Protein AF-A0A949ELB5-F1 (afdb_monomer_lite)

pLDDT: mean 81.22, std 15.34, range [40.62, 96.94]

Sequence (110 aa):
QEKWVVITNENDYPIFVLNADQFLRDAMYAKEVKSTYTYCHRPIIVTQQGTKLGEVILEFKVRPEHEDDDVVDNDIILYWNIEKRIITGADILGRLLRGIVKRGNVSNQG

Secondary structure (DSSP, 8-state):
---EEEEE-TTS-EEEEEEHHHHHHHHHH-SS---GGGGEE-PEEE-STT--HHHHGGG-BPPPP-TT-----B-EEEEESSSEEEEEHHHHHHHHHHHHS---------

Radius of gyration: 18.04 Å; chains: 1; bounding box: 40×51×42 Å

Foldseek 3Di:
DFDWDFDADPVRHTAWIFRVVVVVVCVVDPPDDDDSLLRIAGEPEAADPPPDPVVSVVVQDDDPDDDDDSDHGHFWHWHDYPDTDIDGPCNVVVVVVVVPDPPDPPPDDD

Structure (mmCIF, N/CA/C/O backbone):
data_AF-A0A949ELB5-F1
#
_entry.id   AF-A0A949ELB5-F1
#
loop_
_atom_site.group_PDB
_atom_site.id
_atom_site.type_symbol
_atom_site.label_atom_id
_atom_site.label_alt_id
_atom_site.label_comp_id
_atom_site.label_asym_id
_atom_site.label_entity_id
_atom_site.label_seq_id
_atom_site.pdbx_PDB_ins_code
_atom_site.Cartn_x
_atom_site.Cartn_y
_atom_site.Cartn_z
_atom_site.occupancy
_atom_site.B_iso_or_equiv
_atom_site.auth_seq_id
_atom_site.auth_comp_id
_atom_site.auth_asym_id
_atom_site.auth_atom_id
_atom_site.pdbx_PDB_model_num
ATOM 1 N N . GLN A 1 1 ? 3.072 14.462 -6.323 1.00 52.91 1 GLN A N 1
ATOM 2 C CA . GLN A 1 1 ? 1.807 13.799 -5.948 1.00 52.91 1 GLN A CA 1
ATOM 3 C C . GLN A 1 1 ? 1.937 12.384 -6.452 1.00 52.91 1 GLN A C 1
ATOM 5 O O . GLN A 1 1 ? 1.992 12.210 -7.662 1.00 52.91 1 GLN A O 1
ATOM 10 N N . GLU A 1 2 ? 2.099 11.415 -5.558 1.00 67.50 2 GLU A N 1
ATOM 11 C CA . GLU A 1 2 ? 2.286 10.031 -5.991 1.00 67.50 2 GLU A CA 1
ATOM 12 C C . GLU A 1 2 ? 0.999 9.517 -6.634 1.00 67.50 2 GLU A C 1
ATOM 14 O O . GLU A 1 2 ? -0.101 9.706 -6.105 1.00 67.50 2 GLU A O 1
ATOM 19 N N . LYS A 1 3 ? 1.137 8.945 -7.831 1.00 85.50 3 LYS A N 1
ATOM 20 C CA . LYS A 1 3 ? 0.036 8.330 -8.568 1.00 85.50 3 LYS A CA 1
ATOM 21 C C . LYS A 1 3 ? 0.132 6.828 -8.368 1.00 85.50 3 LYS A C 1
ATOM 23 O O . LYS A 1 3 ? 1.014 6.184 -8.927 1.00 85.50 3 LYS A O 1
ATOM 28 N N . TRP A 1 4 ? -0.778 6.295 -7.570 1.00 91.62 4 TRP A N 1
ATOM 29 C CA . TRP A 1 4 ? -0.877 4.867 -7.306 1.00 91.62 4 TRP A CA 1
ATOM 30 C C . TRP A 1 4 ? -1.799 4.193 -8.317 1.00 91.62 4 TRP A C 1
ATOM 32 O O . TRP A 1 4 ? -2.883 4.704 -8.607 1.00 91.62 4 TRP A O 1
ATOM 42 N N . VAL A 1 5 ? -1.389 3.032 -8.823 1.00 94.44 5 VAL A N 1
ATOM 43 C CA . VAL A 1 5 ? -2.229 2.157 -9.650 1.00 94.44 5 VAL A CA 1
ATOM 44 C C . VAL A 1 5 ? -2.429 0.845 -8.906 1.00 94.44 5 VAL A C 1
ATOM 46 O O . VAL A 1 5 ? -1.464 0.174 -8.563 1.00 94.44 5 VAL A O 1
ATOM 49 N N . VAL A 1 6 ? -3.681 0.474 -8.642 1.00 95.44 6 VAL A N 1
ATOM 50 C CA . VAL A 1 6 ? -4.009 -0.807 -8.003 1.00 95.44 6 VAL A CA 1
ATOM 51 C C . VAL A 1 6 ? -4.159 -1.866 -9.087 1.00 95.44 6 VAL A C 1
ATOM 53 O O . VAL A 1 6 ? -4.958 -1.699 -10.006 1.00 95.44 6 VAL A O 1
ATOM 56 N N . ILE A 1 7 ? -3.397 -2.950 -8.973 1.00 95.12 7 ILE A N 1
ATOM 57 C CA . ILE A 1 7 ? -3.487 -4.118 -9.848 1.00 95.12 7 ILE A CA 1
ATOM 58 C C . ILE A 1 7 ? -4.339 -5.161 -9.1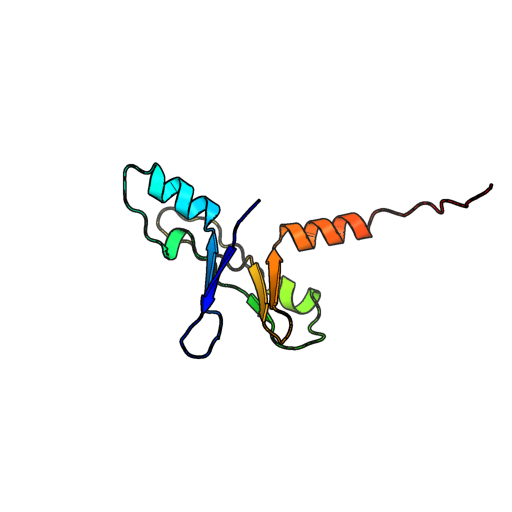30 1.00 95.12 7 ILE A C 1
ATOM 60 O O . ILE A 1 7 ? -4.062 -5.508 -7.978 1.00 95.12 7 ILE A O 1
ATOM 64 N N . THR A 1 8 ? -5.372 -5.659 -9.804 1.00 96.62 8 THR A N 1
ATOM 65 C CA . THR A 1 8 ? -6.282 -6.688 -9.292 1.00 96.62 8 THR A CA 1
ATOM 66 C C . THR A 1 8 ? -6.109 -7.998 -10.050 1.00 96.62 8 THR A C 1
ATOM 68 O O . THR A 1 8 ? -5.565 -8.036 -11.154 1.00 96.62 8 THR A O 1
ATOM 71 N N . ASN A 1 9 ? -6.552 -9.093 -9.440 1.00 95.62 9 ASN A N 1
ATOM 72 C CA . ASN A 1 9 ? -6.780 -10.340 -10.156 1.00 95.62 9 ASN A CA 1
ATOM 73 C C . ASN A 1 9 ? -8.156 -10.332 -10.850 1.00 95.62 9 ASN A C 1
ATOM 75 O O . ASN A 1 9 ? -8.921 -9.372 -10.760 1.00 95.62 9 ASN A O 1
ATOM 79 N N . GLU A 1 10 ? -8.492 -11.443 -11.504 1.00 96.94 10 GLU A N 1
ATOM 80 C CA . GLU A 1 10 ? -9.738 -11.617 -12.266 1.00 96.94 10 GLU A CA 1
ATOM 81 C C . GLU A 1 10 ? -11.024 -11.469 -11.428 1.00 96.94 10 GLU A C 1
ATOM 83 O O . GLU A 1 10 ? -12.091 -11.226 -11.983 1.00 96.94 10 GLU A O 1
ATOM 88 N N . ASN A 1 11 ? -10.934 -11.564 -10.097 1.00 95.75 11 ASN A N 1
ATOM 89 C CA . ASN A 1 11 ? -12.066 -11.452 -9.173 1.00 95.75 11 ASN A CA 1
ATOM 90 C C . ASN A 1 11 ? -12.201 -10.050 -8.539 1.00 95.75 11 ASN A C 1
ATOM 92 O O . ASN A 1 11 ? -12.843 -9.916 -7.500 1.00 95.75 11 ASN A O 1
ATOM 96 N N . ASP A 1 12 ? -11.560 -9.018 -9.103 1.00 93.44 12 ASP A N 1
ATOM 97 C CA . ASP A 1 12 ? -11.441 -7.667 -8.511 1.00 93.44 12 ASP A CA 1
ATOM 98 C C . ASP A 1 12 ? -10.755 -7.664 -7.130 1.00 93.44 12 ASP A C 1
ATOM 100 O O . ASP A 1 12 ? -10.911 -6.730 -6.341 1.00 93.44 12 ASP A O 1
ATOM 104 N N . TYR A 1 13 ? -9.977 -8.705 -6.809 1.00 95.00 13 TYR A N 1
ATOM 105 C CA . TYR A 1 13 ? -9.200 -8.740 -5.574 1.00 95.00 13 TYR A CA 1
ATOM 106 C C . TYR A 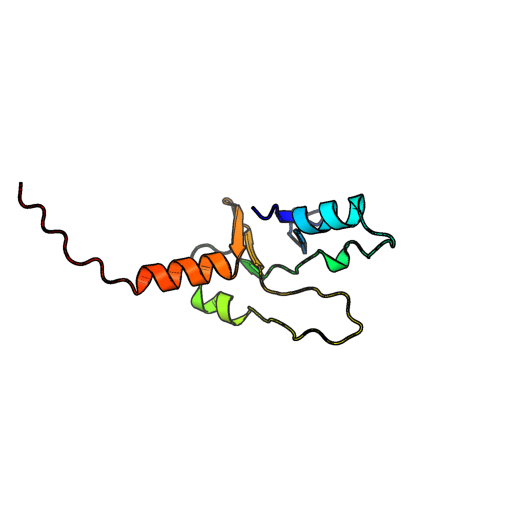1 13 ? -7.824 -8.098 -5.808 1.00 95.00 13 TYR A C 1
ATOM 108 O O . TYR A 1 13 ? -7.109 -8.509 -6.726 1.00 95.00 13 TYR A O 1
ATOM 116 N N . PRO A 1 14 ? -7.432 -7.096 -5.008 1.00 95.50 14 PRO A N 1
ATOM 117 C CA . PRO A 1 14 ? -6.196 -6.355 -5.204 1.00 95.50 14 PRO A CA 1
ATOM 118 C C . PRO A 1 14 ? -4.991 -7.216 -4.836 1.00 95.50 14 PRO A C 1
ATOM 120 O O . PRO A 1 14 ? -4.991 -7.896 -3.815 1.00 95.50 14 PRO A O 1
ATOM 123 N N . ILE A 1 15 ? -3.960 -7.184 -5.676 1.00 93.56 15 ILE A N 1
ATOM 124 C CA . ILE A 1 15 ? -2.746 -7.994 -5.508 1.00 93.56 15 ILE A CA 1
ATOM 125 C C . ILE A 1 15 ? -1.494 -7.135 -5.327 1.00 93.56 15 ILE A C 1
ATOM 127 O O . ILE A 1 15 ? -0.627 -7.491 -4.533 1.00 93.56 15 ILE A O 1
ATOM 131 N N . PHE A 1 16 ? -1.423 -5.992 -6.012 1.00 93.19 16 PHE A N 1
ATOM 132 C CA . PHE A 1 16 ? -0.288 -5.073 -5.959 1.00 93.19 16 PHE A CA 1
ATOM 133 C C . PHE A 1 16 ? -0.743 -3.623 -6.075 1.00 93.19 16 PHE A C 1
ATOM 135 O O . PHE A 1 16 ? -1.802 -3.324 -6.635 1.00 93.19 16 PHE A O 1
ATOM 142 N N . VAL A 1 17 ? 0.098 -2.717 -5.587 1.00 93.56 17 VAL A N 1
ATOM 143 C CA . VAL A 1 17 ? -0.035 -1.277 -5.804 1.00 93.56 17 VAL A CA 1
ATOM 144 C C . VAL A 1 17 ? 1.246 -0.769 -6.456 1.00 93.56 17 VAL A C 1
ATOM 146 O O . VAL A 1 17 ? 2.317 -0.856 -5.871 1.00 93.56 17 VAL A O 1
ATOM 149 N N . LEU A 1 18 ? 1.143 -0.258 -7.678 1.00 92.50 18 LEU A N 1
ATOM 150 C CA . LEU A 1 18 ? 2.258 0.262 -8.465 1.00 92.50 18 LEU A CA 1
ATOM 151 C C . LEU A 1 18 ? 2.446 1.761 -8.206 1.00 92.50 18 LEU A C 1
ATOM 153 O O . LEU A 1 18 ? 1.495 2.540 -8.363 1.00 92.50 18 LEU A O 1
ATOM 157 N N . ASN A 1 19 ? 3.677 2.180 -7.902 1.00 90.94 19 ASN A N 1
ATOM 158 C CA . ASN A 1 19 ? 4.072 3.588 -7.941 1.00 90.94 19 ASN A CA 1
ATOM 159 C C . ASN A 1 19 ? 4.240 4.029 -9.405 1.00 90.94 19 ASN A C 1
ATOM 161 O O . ASN A 1 19 ? 5.329 3.957 -9.978 1.00 90.94 19 ASN A O 1
ATOM 165 N N . ALA A 1 20 ? 3.151 4.472 -10.039 1.00 91.81 20 ALA A N 1
ATOM 166 C CA . ALA A 1 20 ? 3.160 4.815 -11.46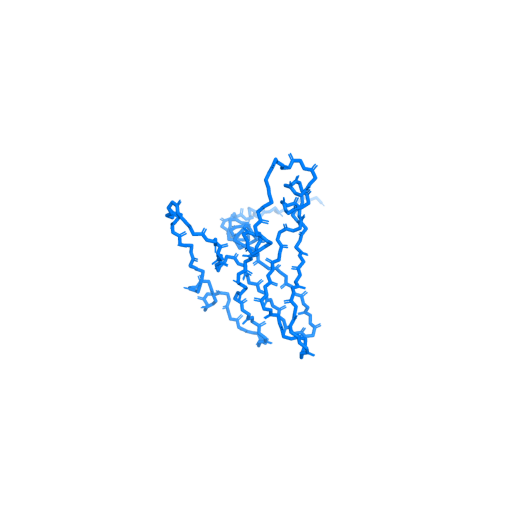0 1.00 91.81 20 ALA A CA 1
ATOM 167 C C . ALA A 1 20 ? 4.025 6.045 -11.757 1.00 91.81 20 ALA A C 1
ATOM 169 O O . ALA A 1 20 ? 4.580 6.165 -12.842 1.00 91.81 20 ALA A O 1
ATOM 170 N N . ASP A 1 21 ? 4.145 6.957 -10.796 1.00 90.00 21 ASP A N 1
ATOM 171 C CA . ASP A 1 21 ? 4.957 8.161 -10.935 1.00 90.00 21 ASP A CA 1
ATOM 172 C C . ASP A 1 21 ? 6.455 7.815 -11.011 1.00 90.00 21 ASP A C 1
ATOM 174 O O . ASP A 1 21 ? 7.154 8.275 -11.915 1.00 90.00 21 ASP A O 1
ATOM 178 N N . GLN A 1 22 ? 6.935 6.934 -10.126 1.00 87.31 22 GLN A N 1
ATOM 179 C CA . GLN A 1 22 ? 8.309 6.431 -10.182 1.00 87.31 22 GLN A CA 1
ATOM 180 C C . GLN A 1 22 ? 8.543 5.530 -11.398 1.00 87.31 22 GLN A C 1
ATOM 182 O O . GLN A 1 22 ? 9.538 5.705 -12.099 1.00 87.31 22 GLN A O 1
ATOM 187 N N . PHE A 1 23 ? 7.609 4.620 -11.684 1.00 89.69 23 PHE A N 1
ATOM 188 C CA . PHE A 1 23 ? 7.693 3.736 -12.844 1.00 89.69 23 PHE A CA 1
ATOM 189 C C . PHE A 1 23 ? 7.812 4.523 -14.154 1.00 89.69 23 PHE A C 1
ATOM 191 O O . PHE A 1 23 ? 8.696 4.243 -14.955 1.00 89.69 23 PHE A O 1
ATOM 198 N N . LEU A 1 24 ? 6.962 5.534 -14.374 1.00 89.44 24 LEU A N 1
ATOM 199 C CA . LEU A 1 24 ? 6.986 6.329 -15.605 1.00 89.44 24 LEU A CA 1
ATOM 200 C C . LEU A 1 24 ? 8.262 7.160 -15.731 1.00 89.44 24 LEU A C 1
ATOM 202 O O . LEU A 1 24 ? 8.799 7.271 -16.830 1.00 89.44 24 LEU A O 1
ATOM 206 N N . ARG A 1 25 ? 8.763 7.737 -14.630 1.00 88.00 25 ARG A N 1
ATOM 207 C CA . ARG A 1 25 ? 10.051 8.443 -14.647 1.00 88.00 25 ARG A CA 1
ATOM 208 C C . ARG A 1 25 ? 11.176 7.518 -15.086 1.00 88.00 25 ARG A C 1
ATOM 210 O O . ARG A 1 25 ? 11.909 7.857 -16.009 1.00 88.00 25 ARG A O 1
ATOM 217 N N . ASP A 1 26 ? 11.291 6.354 -14.464 1.00 88.81 26 ASP A N 1
ATOM 218 C CA . ASP A 1 26 ? 12.352 5.418 -14.809 1.00 88.81 26 ASP A CA 1
ATOM 219 C C . ASP A 1 26 ? 12.159 4.871 -16.231 1.00 88.81 26 ASP A C 1
ATOM 221 O O . ASP A 1 26 ? 13.099 4.887 -17.012 1.00 88.81 26 ASP A O 1
ATOM 225 N N . ALA A 1 27 ? 10.948 4.486 -16.634 1.00 87.25 27 ALA A N 1
ATOM 226 C CA . ALA A 1 27 ? 10.689 3.958 -17.976 1.00 87.25 27 ALA A CA 1
ATOM 227 C C . ALA A 1 27 ? 11.032 4.951 -19.103 1.00 87.25 27 ALA A C 1
ATOM 229 O O . ALA A 1 27 ? 11.448 4.538 -20.184 1.00 87.25 27 ALA A O 1
ATOM 230 N N . MET A 1 28 ? 10.868 6.255 -18.864 1.00 87.81 28 MET A N 1
ATOM 231 C CA . MET A 1 28 ? 11.153 7.296 -19.858 1.00 87.81 28 MET A CA 1
ATOM 232 C C . MET A 1 28 ? 12.635 7.681 -19.933 1.00 87.81 28 MET A C 1
ATOM 234 O O . MET A 1 28 ? 13.076 8.178 -20.969 1.00 87.81 28 MET A O 1
ATOM 238 N N . TYR A 1 29 ? 13.393 7.499 -18.846 1.00 86.06 29 TYR A N 1
ATOM 239 C CA . TYR A 1 29 ? 14.747 8.053 -18.713 1.00 86.06 29 TYR A CA 1
ATOM 240 C C . TYR A 1 29 ? 15.837 7.026 -18.359 1.00 86.06 29 TYR A C 1
ATOM 242 O O . TYR A 1 29 ? 17.019 7.377 -18.368 1.00 86.06 29 TYR A O 1
ATOM 250 N N . ALA A 1 30 ? 15.492 5.777 -18.041 1.00 77.56 30 ALA A N 1
ATOM 251 C CA . ALA A 1 30 ? 16.459 4.765 -17.627 1.00 77.56 30 ALA A CA 1
ATOM 252 C C . ALA A 1 30 ? 17.279 4.219 -18.805 1.00 77.56 30 ALA A C 1
ATOM 254 O O . ALA A 1 30 ? 16.788 4.043 -19.918 1.00 77.56 30 ALA A O 1
ATOM 255 N N . LYS A 1 31 ? 18.555 3.914 -18.528 1.00 66.81 31 LYS A N 1
ATOM 256 C CA . LYS A 1 31 ? 19.474 3.252 -19.473 1.00 66.81 31 LYS A CA 1
ATOM 257 C C . LYS A 1 31 ? 19.283 1.734 -19.531 1.00 66.81 31 LYS A C 1
ATOM 259 O O . LYS A 1 31 ? 19.738 1.112 -20.484 1.00 66.81 31 LYS A O 1
ATOM 264 N N . GLU A 1 32 ? 18.622 1.161 -18.527 1.00 73.38 32 GLU A N 1
ATOM 265 C CA . GLU A 1 32 ? 18.378 -0.274 -18.383 1.00 73.38 32 GLU A CA 1
ATOM 266 C C . GLU A 1 32 ? 16.929 -0.533 -17.972 1.00 73.38 32 GLU A C 1
ATOM 268 O O . GLU A 1 32 ? 16.308 0.271 -17.272 1.00 73.38 32 GLU A O 1
ATOM 273 N N . VAL A 1 33 ? 16.391 -1.667 -18.421 1.00 66.69 33 VAL A N 1
ATOM 274 C CA . VAL A 1 33 ? 15.020 -2.082 -18.121 1.00 66.69 33 VAL A CA 1
ATOM 275 C C . VAL A 1 33 ? 14.996 -2.740 -16.746 1.00 66.69 33 VAL A C 1
ATOM 277 O O . VAL A 1 33 ? 15.466 -3.863 -16.585 1.00 66.69 33 VAL A O 1
ATOM 280 N N . LYS A 1 34 ? 14.426 -2.046 -15.760 1.00 77.81 34 LYS A N 1
ATOM 281 C CA . LYS A 1 34 ? 14.087 -2.642 -14.463 1.00 77.81 34 LYS A CA 1
ATOM 282 C C . LYS A 1 34 ? 12.789 -3.442 -14.567 1.00 77.81 34 LYS A C 1
ATOM 284 O O . LYS A 1 34 ? 11.908 -3.125 -15.369 1.00 77.81 34 LYS A O 1
ATOM 289 N N . SER A 1 35 ? 12.663 -4.466 -13.730 1.00 84.31 35 SER A N 1
ATOM 290 C CA . SER A 1 35 ? 11.418 -5.215 -13.577 1.00 84.31 35 SER A CA 1
ATOM 291 C C . SER A 1 35 ? 10.295 -4.287 -13.103 1.00 84.31 35 SER A C 1
ATOM 293 O O . SER A 1 35 ? 10.493 -3.459 -12.217 1.00 84.31 35 SER A O 1
ATOM 295 N N . THR A 1 36 ? 9.083 -4.421 -13.653 1.00 84.38 36 THR A N 1
ATOM 296 C CA . THR A 1 36 ? 7.922 -3.652 -13.163 1.00 84.38 36 THR A CA 1
ATOM 297 C C . THR A 1 36 ? 7.624 -3.959 -11.692 1.00 84.38 36 THR A C 1
ATOM 299 O O . THR A 1 36 ? 7.127 -3.095 -10.975 1.00 84.38 36 THR A O 1
ATOM 302 N N . TYR A 1 37 ? 7.973 -5.165 -11.229 1.00 85.50 37 TYR A N 1
ATOM 303 C CA . TYR A 1 37 ? 7.799 -5.586 -9.840 1.00 85.50 37 TYR A CA 1
ATOM 304 C C . TYR A 1 37 ? 8.581 -4.722 -8.848 1.00 85.50 37 TYR A C 1
ATOM 306 O O . TYR A 1 37 ? 8.086 -4.512 -7.749 1.00 85.50 37 TYR A O 1
ATOM 314 N N . THR A 1 38 ? 9.713 -4.138 -9.253 1.00 85.88 38 THR A N 1
ATOM 315 C CA . THR A 1 38 ? 10.523 -3.230 -8.422 1.00 85.88 38 THR A CA 1
ATOM 316 C C . THR A 1 38 ? 9.779 -1.937 -8.046 1.00 85.88 38 THR A C 1
ATOM 318 O O . THR A 1 38 ? 10.198 -1.208 -7.156 1.00 85.88 38 THR A O 1
ATOM 321 N N . TYR A 1 39 ? 8.672 -1.625 -8.726 1.00 87.25 39 TYR A N 1
ATOM 322 C CA . TYR A 1 39 ? 7.833 -0.454 -8.445 1.00 87.25 39 TYR A CA 1
ATOM 323 C C . TYR A 1 39 ? 6.510 -0.824 -7.759 1.00 87.25 39 TYR A C 1
ATOM 325 O O . TYR A 1 39 ? 5.645 0.040 -7.577 1.00 87.25 39 TYR A O 1
ATOM 333 N N . CYS A 1 40 ? 6.314 -2.108 -7.451 1.00 89.00 40 CYS A N 1
ATOM 334 C CA . CYS A 1 40 ? 5.093 -2.644 -6.871 1.00 89.00 40 CYS A CA 1
ATOM 335 C C . CYS A 1 40 ? 5.250 -2.869 -5.366 1.00 89.00 40 CYS A C 1
ATOM 337 O O . CYS A 1 40 ? 6.183 -3.508 -4.901 1.00 89.00 40 CYS A O 1
ATOM 339 N N . HIS A 1 41 ? 4.234 -2.461 -4.622 1.00 88.62 41 HIS A N 1
ATOM 340 C CA . HIS A 1 41 ? 4.077 -2.723 -3.198 1.00 88.62 41 HIS A CA 1
ATOM 341 C C . HIS A 1 41 ? 3.021 -3.815 -2.995 1.00 88.62 41 HIS A C 1
ATOM 343 O O . HIS A 1 41 ? 2.060 -3.912 -3.774 1.00 88.62 41 HIS A O 1
ATOM 349 N N . ARG A 1 42 ? 3.160 -4.631 -1.941 1.00 88.81 42 ARG A N 1
ATOM 350 C CA . ARG A 1 42 ? 2.095 -5.550 -1.509 1.00 88.81 42 ARG A CA 1
ATOM 351 C C . ARG A 1 42 ? 1.203 -4.806 -0.522 1.00 88.81 42 ARG A C 1
ATOM 353 O O . ARG A 1 42 ? 1.658 -4.454 0.564 1.00 88.81 42 ARG A O 1
ATOM 360 N N . PRO A 1 43 ? -0.071 -4.561 -0.864 1.00 92.06 43 PRO A N 1
ATOM 361 C CA . PRO A 1 43 ? -0.948 -3.870 0.056 1.00 92.06 43 PRO A CA 1
ATOM 362 C C . PRO A 1 43 ? -1.337 -4.779 1.223 1.00 92.06 43 PRO A C 1
ATOM 364 O O . PRO A 1 43 ? -1.613 -5.967 1.048 1.00 92.06 43 PRO A O 1
ATOM 367 N N . ILE A 1 44 ? -1.477 -4.181 2.401 1.00 92.25 44 ILE A N 1
ATOM 368 C CA . ILE A 1 44 ? -2.272 -4.742 3.490 1.00 92.25 44 ILE A CA 1
ATOM 369 C C . ILE A 1 44 ? -3.741 -4.476 3.145 1.00 92.25 44 ILE A C 1
ATOM 371 O O . ILE A 1 44 ? -4.165 -3.324 3.018 1.00 92.25 44 ILE A O 1
ATOM 375 N N . ILE A 1 45 ? -4.524 -5.534 2.939 1.00 94.19 45 ILE A N 1
ATOM 376 C CA . ILE A 1 45 ? -5.887 -5.430 2.402 1.00 94.19 45 ILE A CA 1
ATOM 377 C C . ILE A 1 45 ? -6.893 -5.469 3.547 1.00 94.19 45 ILE A C 1
ATOM 379 O O . ILE A 1 45 ? -6.995 -6.458 4.270 1.00 94.19 45 ILE A O 1
ATOM 383 N N . VAL A 1 46 ? -7.691 -4.410 3.671 1.00 94.56 46 VAL A N 1
ATOM 384 C CA . VAL A 1 46 ? -8.751 -4.292 4.678 1.00 94.56 46 VAL A CA 1
ATOM 385 C C . VAL A 1 46 ? -10.098 -4.234 3.973 1.00 94.56 46 VAL A C 1
ATOM 387 O O . VAL A 1 46 ? -10.401 -3.269 3.279 1.00 94.56 46 VAL A O 1
ATOM 390 N N . THR A 1 47 ? -10.931 -5.254 4.158 1.00 94.81 47 THR A N 1
ATOM 391 C CA . THR A 1 47 ? -12.272 -5.322 3.547 1.00 94.81 47 THR A CA 1
ATOM 392 C C . THR A 1 47 ? -13.392 -5.048 4.548 1.00 94.81 47 THR A C 1
ATOM 394 O O . THR A 1 47 ? -14.473 -4.601 4.168 1.00 94.81 47 THR A O 1
ATOM 397 N N . GLN A 1 48 ? -13.150 -5.287 5.837 1.00 94.00 48 GLN A N 1
ATOM 398 C CA . GLN A 1 48 ? -14.172 -5.181 6.872 1.00 94.00 48 GLN A CA 1
ATOM 399 C C . GLN A 1 48 ? -14.333 -3.735 7.342 1.00 94.00 48 GLN A C 1
ATOM 401 O O . GLN A 1 48 ? -13.369 -3.033 7.650 1.00 94.00 48 GLN A O 1
ATOM 406 N N . GLN A 1 49 ? -15.582 -3.279 7.412 1.00 91.31 49 GLN A N 1
ATOM 407 C CA . GLN A 1 49 ? -15.883 -1.979 7.992 1.00 91.31 49 GLN A CA 1
ATOM 408 C C . GLN A 1 49 ? -15.675 -2.034 9.511 1.00 91.31 49 GLN A C 1
ATOM 410 O O . GLN A 1 49 ? -16.068 -2.994 10.167 1.00 91.31 49 GLN A O 1
ATOM 415 N N . GLY A 1 50 ? -15.078 -0.984 10.075 1.00 90.00 50 GLY A N 1
ATOM 416 C CA . GLY A 1 50 ? -14.847 -0.883 11.518 1.00 90.00 50 GLY A CA 1
ATOM 417 C C . GLY A 1 50 ? -13.543 -1.515 12.009 1.00 90.00 50 GLY A C 1
ATOM 418 O O . GLY A 1 50 ? -13.229 -1.351 13.188 1.00 90.00 50 GLY A O 1
ATOM 419 N N . THR A 1 51 ? -12.757 -2.156 11.132 1.00 92.38 51 THR A N 1
ATOM 420 C CA . THR A 1 51 ? -11.382 -2.570 11.450 1.00 92.38 51 THR A CA 1
ATOM 421 C C . THR A 1 51 ? -10.591 -1.375 11.970 1.00 92.38 51 THR A C 1
ATOM 423 O O . THR A 1 51 ? -10.563 -0.304 11.350 1.00 92.38 51 THR A O 1
ATOM 426 N N . LYS A 1 52 ? -9.964 -1.531 13.138 1.00 91.25 52 LYS A N 1
ATOM 427 C CA . LYS A 1 52 ? -9.257 -0.422 13.780 1.00 91.25 52 LYS A CA 1
ATOM 428 C C . LYS A 1 52 ? -7.884 -0.261 13.155 1.00 91.25 52 LYS A C 1
ATOM 430 O O . LYS A 1 52 ? -7.160 -1.230 12.966 1.00 91.25 52 LYS A O 1
ATOM 435 N N . LEU A 1 53 ? -7.461 0.987 12.952 1.00 87.69 53 LEU A N 1
ATOM 436 C CA . LEU A 1 53 ? -6.118 1.274 12.440 1.00 87.69 53 LEU A CA 1
ATOM 437 C C . LEU A 1 53 ? -5.016 0.637 13.301 1.00 87.69 53 LEU A C 1
ATOM 439 O O . LEU A 1 53 ? -4.029 0.168 12.757 1.00 87.69 53 LEU A O 1
ATOM 443 N N . GLY A 1 54 ? -5.195 0.583 14.625 1.00 86.75 54 GLY A N 1
ATOM 444 C CA . GLY A 1 54 ? -4.233 -0.045 15.536 1.00 86.75 54 GLY A CA 1
ATOM 445 C C . GLY A 1 54 ? -4.052 -1.554 15.331 1.00 86.75 54 GLY A C 1
ATOM 446 O O . GLY A 1 54 ? -3.006 -2.073 15.694 1.00 86.75 54 GLY A O 1
ATOM 447 N N . GLU A 1 55 ? -5.032 -2.245 14.743 1.00 87.19 55 GLU A N 1
ATOM 448 C CA . GLU A 1 55 ? -4.922 -3.669 14.390 1.00 87.19 55 GLU A CA 1
ATOM 449 C C . GLU A 1 55 ? -4.081 -3.834 13.117 1.00 87.19 55 GLU A C 1
ATOM 451 O O . GLU A 1 55 ? -3.190 -4.673 13.066 1.00 87.19 55 GLU A O 1
ATOM 456 N N . VAL A 1 56 ? -4.304 -2.959 12.130 1.00 88.25 56 VAL A N 1
ATOM 457 C CA . VAL A 1 56 ? -3.673 -3.019 10.800 1.00 88.25 56 VAL A CA 1
ATOM 458 C C . VAL A 1 56 ? -2.256 -2.441 10.799 1.00 88.25 56 VAL A C 1
ATOM 460 O O . VAL A 1 56 ? -1.383 -2.910 10.079 1.00 88.25 56 VAL A O 1
ATOM 463 N N . ILE A 1 57 ? -1.987 -1.416 11.614 1.00 83.69 57 ILE A N 1
ATOM 464 C CA . ILE A 1 57 ? -0.683 -0.737 11.638 1.00 83.69 57 ILE A CA 1
ATOM 465 C C . ILE A 1 57 ? 0.449 -1.656 12.115 1.00 83.69 57 ILE A C 1
ATOM 467 O O . ILE A 1 57 ? 1.605 -1.416 11.796 1.00 83.69 57 ILE A O 1
ATOM 471 N N . LEU A 1 58 ? 0.127 -2.718 12.857 1.00 81.31 58 LEU A N 1
ATOM 472 C CA . LEU A 1 58 ? 1.099 -3.723 13.294 1.00 81.31 58 LEU A CA 1
ATOM 473 C C . LEU A 1 58 ? 1.575 -4.617 12.140 1.00 81.31 58 LEU A C 1
ATOM 475 O O . LEU A 1 58 ? 2.601 -5.285 12.258 1.00 81.31 58 LEU A O 1
ATOM 479 N N . GLU A 1 59 ? 0.841 -4.630 11.027 1.00 79.81 59 GLU A N 1
ATOM 480 C CA . GLU A 1 59 ? 1.199 -5.366 9.817 1.00 79.81 59 GLU A CA 1
ATOM 481 C C . GLU A 1 59 ? 2.145 -4.575 8.906 1.00 79.81 59 GLU A C 1
ATOM 483 O O . GLU A 1 59 ? 2.752 -5.176 8.017 1.00 79.81 59 GLU A O 1
ATOM 488 N N . PHE A 1 60 ? 2.336 -3.268 9.154 1.00 75.06 60 PHE A N 1
ATOM 489 C CA . PHE A 1 60 ? 3.366 -2.484 8.473 1.00 75.06 60 PHE A CA 1
ATOM 490 C C . PHE A 1 60 ? 4.734 -3.093 8.766 1.00 75.06 60 PHE A C 1
ATOM 492 O O . PHE A 1 60 ? 5.260 -3.008 9.878 1.00 75.06 60 PHE A O 1
ATOM 499 N N . LYS A 1 61 ? 5.324 -3.707 7.745 1.00 67.81 61 LYS A N 1
ATOM 500 C CA . LYS A 1 61 ? 6.672 -4.264 7.806 1.00 67.81 61 LYS A CA 1
ATOM 501 C C . LYS A 1 61 ? 7.492 -3.603 6.721 1.00 67.81 61 LYS A C 1
ATOM 503 O O . LYS A 1 61 ? 7.339 -3.937 5.551 1.00 67.81 61 LYS A O 1
ATOM 508 N N . VAL A 1 62 ? 8.369 -2.701 7.142 1.00 59.03 62 VAL A N 1
ATOM 509 C CA . VAL A 1 62 ? 9.461 -2.203 6.308 1.00 59.03 62 VAL A CA 1
ATOM 510 C C . VAL A 1 62 ? 10.586 -3.221 6.431 1.00 59.03 62 VAL A C 1
ATOM 512 O O . VAL A 1 62 ? 11.072 -3.469 7.539 1.00 59.03 62 VAL A O 1
ATOM 515 N N . ARG A 1 63 ? 10.951 -3.882 5.332 1.00 55.84 63 ARG A N 1
ATOM 516 C CA . ARG A 1 63 ? 12.136 -4.745 5.316 1.00 55.84 63 ARG A CA 1
ATOM 517 C C . ARG A 1 63 ? 13.331 -3.861 4.945 1.00 55.84 63 ARG A C 1
ATOM 519 O O . ARG A 1 63 ? 13.216 -3.111 3.985 1.00 55.84 63 ARG A O 1
ATOM 526 N N . PRO A 1 64 ? 14.440 -3.878 5.706 1.00 49.72 64 PRO A N 1
ATOM 527 C CA . PRO A 1 64 ? 15.624 -3.122 5.317 1.00 49.72 64 PRO A CA 1
ATOM 528 C C . PRO A 1 64 ? 16.149 -3.638 3.971 1.00 49.72 64 PRO A C 1
ATOM 530 O O . PRO A 1 64 ? 16.235 -4.850 3.771 1.00 49.72 64 PRO A O 1
ATOM 533 N N . GLU A 1 65 ? 16.473 -2.706 3.072 1.00 51.66 65 GLU A N 1
ATOM 534 C CA . GLU A 1 65 ? 17.107 -2.969 1.776 1.00 51.66 65 GLU A CA 1
ATOM 535 C C . GLU A 1 65 ? 18.389 -3.792 1.980 1.00 51.66 65 GLU A C 1
ATOM 537 O O . GLU A 1 65 ? 19.341 -3.337 2.617 1.00 51.66 65 GLU A O 1
ATOM 542 N N . HIS A 1 66 ? 18.414 -5.009 1.440 1.00 44.84 66 HIS A N 1
ATOM 543 C CA . HIS A 1 66 ? 19.642 -5.765 1.212 1.00 44.84 66 HIS A CA 1
ATOM 544 C C . HIS A 1 66 ? 19.907 -5.835 -0.295 1.00 44.84 66 HIS A C 1
ATOM 546 O O . HIS A 1 66 ? 18.973 -5.848 -1.093 1.00 44.84 66 HIS A O 1
ATOM 552 N N . GLU A 1 67 ? 21.193 -5.850 -0.645 1.00 45.12 67 GLU A N 1
ATOM 553 C CA . GLU A 1 67 ? 21.804 -5.374 -1.900 1.00 45.12 67 GLU A CA 1
ATOM 554 C C . GLU A 1 67 ? 21.398 -6.095 -3.209 1.00 45.12 67 GLU A C 1
ATOM 556 O O . GLU A 1 67 ? 21.926 -5.736 -4.256 1.00 45.12 67 GLU A O 1
ATOM 561 N N . ASP A 1 68 ? 20.433 -7.026 -3.191 1.00 50.25 68 ASP A N 1
ATOM 562 C CA . ASP A 1 68 ? 20.057 -7.862 -4.348 1.00 50.25 68 ASP A CA 1
ATOM 563 C C . ASP A 1 68 ? 18.535 -8.006 -4.634 1.00 50.25 68 ASP A C 1
ATOM 565 O O . ASP A 1 68 ? 18.188 -8.711 -5.581 1.00 50.25 68 ASP A O 1
ATOM 569 N N . ASP A 1 69 ? 17.599 -7.413 -3.872 1.00 48.47 69 ASP A N 1
ATOM 570 C CA . ASP A 1 69 ? 16.188 -7.879 -3.903 1.00 48.47 69 ASP A CA 1
ATOM 571 C C . ASP A 1 69 ? 15.164 -6.970 -4.629 1.00 48.47 69 ASP A C 1
ATOM 573 O O . ASP A 1 69 ? 15.181 -5.742 -4.519 1.00 48.47 69 ASP A O 1
ATOM 577 N N . ASP A 1 70 ? 14.217 -7.605 -5.335 1.00 51.88 70 ASP A N 1
ATOM 578 C CA . ASP A 1 70 ? 13.037 -7.007 -5.982 1.00 51.88 70 ASP A CA 1
ATOM 579 C C . ASP A 1 70 ? 12.032 -6.560 -4.903 1.00 51.88 70 ASP A C 1
ATOM 581 O O . ASP A 1 70 ? 11.097 -7.286 -4.544 1.00 51.88 70 ASP A O 1
ATOM 585 N N . VAL A 1 71 ? 12.261 -5.378 -4.323 1.00 52.94 71 VAL A N 1
ATOM 586 C CA . VAL A 1 71 ? 11.561 -4.939 -3.108 1.00 52.94 71 VAL A CA 1
ATOM 587 C C . VAL A 1 71 ? 10.051 -4.821 -3.323 1.00 52.94 71 VAL A C 1
ATOM 589 O O . VAL A 1 71 ? 9.561 -4.061 -4.154 1.00 52.94 71 VAL A O 1
ATOM 592 N N . VAL A 1 72 ? 9.318 -5.566 -2.496 1.00 58.38 72 VAL A N 1
ATOM 593 C CA . VAL A 1 72 ? 7.870 -5.493 -2.334 1.00 58.38 72 VAL A CA 1
ATOM 594 C C . VAL A 1 72 ? 7.590 -5.166 -0.870 1.00 58.38 72 VAL A C 1
ATOM 596 O O . VAL A 1 72 ? 7.615 -6.054 -0.009 1.00 58.38 72 VAL A O 1
ATOM 599 N N . ASP A 1 73 ? 7.331 -3.892 -0.591 1.00 67.69 73 ASP A N 1
ATOM 600 C CA . ASP A 1 73 ? 7.052 -3.403 0.760 1.00 67.69 73 ASP A CA 1
ATOM 601 C C . ASP A 1 73 ? 5.582 -3.583 1.157 1.00 67.69 73 A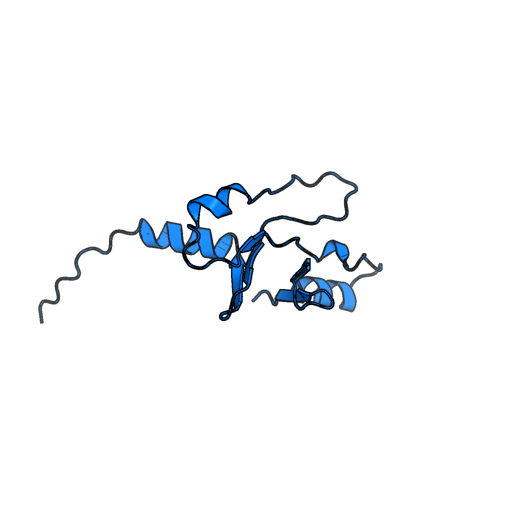SP A C 1
ATOM 603 O O . ASP A 1 73 ? 4.681 -3.577 0.314 1.00 67.69 73 ASP A O 1
ATOM 607 N N . ASN A 1 74 ? 5.350 -3.745 2.466 1.00 69.25 74 ASN A N 1
ATOM 608 C CA . ASN A 1 74 ? 4.020 -3.768 3.085 1.00 69.25 74 ASN A CA 1
ATOM 609 C C . ASN A 1 74 ? 3.750 -2.429 3.791 1.00 69.25 74 ASN A C 1
ATOM 611 O O . ASN A 1 74 ? 3.545 -2.383 5.006 1.00 69.25 74 ASN A O 1
ATOM 615 N N . ASP A 1 75 ? 3.822 -1.332 3.046 1.00 81.56 75 ASP A N 1
ATOM 616 C CA . ASP A 1 75 ? 3.729 0.048 3.544 1.00 81.56 75 ASP A CA 1
ATOM 617 C C . ASP A 1 75 ? 2.475 0.800 3.050 1.00 81.56 75 ASP A C 1
ATOM 619 O O . ASP A 1 75 ? 2.285 1.993 3.317 1.00 81.56 75 ASP A O 1
ATOM 623 N N . ILE A 1 76 ? 1.581 0.089 2.360 1.00 90.69 76 ILE A N 1
ATOM 624 C CA . ILE A 1 76 ? 0.318 0.615 1.849 1.00 90.69 76 ILE A CA 1
ATOM 625 C C . ILE A 1 76 ? -0.834 -0.203 2.419 1.00 90.69 76 ILE A C 1
ATOM 627 O O . ILE A 1 76 ? -0.901 -1.416 2.236 1.00 90.69 76 ILE A O 1
ATOM 631 N N . ILE A 1 77 ? -1.795 0.470 3.055 1.00 93.06 77 ILE A N 1
ATOM 632 C CA . ILE A 1 77 ? -3.098 -0.126 3.348 1.00 93.06 77 ILE A CA 1
ATOM 633 C C . ILE A 1 77 ? -4.042 0.199 2.201 1.00 93.06 77 ILE A C 1
ATOM 635 O O . ILE A 1 77 ? -4.243 1.362 1.838 1.00 93.06 77 ILE A O 1
ATOM 639 N N . LEU A 1 78 ? -4.693 -0.836 1.693 1.00 95.25 78 LEU A N 1
ATOM 640 C CA . LEU A 1 78 ? -5.794 -0.709 0.762 1.00 95.25 78 LEU A CA 1
ATOM 641 C C . LEU A 1 78 ? -7.093 -1.081 1.477 1.00 95.25 78 LEU A C 1
ATOM 643 O O . LEU A 1 78 ? -7.353 -2.248 1.771 1.00 95.25 78 LEU A O 1
ATOM 647 N N . TYR A 1 79 ? -7.927 -0.079 1.745 1.00 95.12 79 TYR A N 1
ATOM 648 C CA . TYR A 1 79 ? -9.299 -0.323 2.167 1.00 95.12 79 TYR A CA 1
ATOM 649 C C . TYR A 1 79 ? -10.123 -0.657 0.923 1.00 95.12 79 TYR A C 1
ATOM 651 O O . TYR A 1 79 ? -10.325 0.203 0.062 1.00 95.12 79 TYR A O 1
ATOM 659 N N . TRP A 1 80 ? -10.543 -1.914 0.806 1.00 95.81 80 TRP A N 1
ATOM 660 C CA . TRP A 1 80 ? -11.147 -2.485 -0.396 1.00 95.81 80 TRP A CA 1
ATOM 661 C C . TRP A 1 80 ? -12.560 -3.004 -0.111 1.00 95.81 80 TRP A C 1
ATOM 663 O O . TRP A 1 80 ? -12.825 -4.204 -0.098 1.00 95.81 80 TRP A O 1
ATOM 673 N N . ASN A 1 81 ? -13.467 -2.069 0.168 1.00 93.38 81 ASN A N 1
ATOM 674 C CA . ASN A 1 81 ? -14.902 -2.317 0.333 1.00 93.38 81 ASN A CA 1
ATOM 675 C C . ASN A 1 81 ? -15.676 -1.491 -0.725 1.00 93.38 81 ASN A C 1
ATOM 677 O O . ASN A 1 81 ? -15.085 -1.056 -1.715 1.00 93.38 81 ASN A O 1
ATOM 681 N N . ILE A 1 82 ? -16.981 -1.253 -0.536 1.00 91.81 82 ILE A N 1
ATOM 682 C CA . ILE A 1 82 ? -17.826 -0.401 -1.397 1.00 91.81 82 ILE A CA 1
ATOM 683 C C . ILE A 1 82 ? -17.129 0.937 -1.677 1.00 91.81 82 ILE A C 1
ATOM 685 O O . ILE A 1 82 ? -17.084 1.398 -2.815 1.00 91.81 82 ILE A O 1
ATOM 689 N N . GLU A 1 83 ? -16.530 1.527 -0.642 1.00 91.19 83 GLU A N 1
ATOM 690 C CA . GLU A 1 83 ? -15.591 2.631 -0.795 1.00 91.19 83 GLU A CA 1
ATOM 691 C C . GLU A 1 83 ? -14.157 2.103 -0.842 1.00 91.19 83 GLU A C 1
ATOM 693 O O . GLU A 1 83 ? -13.707 1.424 0.083 1.00 91.19 83 GLU A O 1
ATOM 698 N N . LYS A 1 84 ? -13.424 2.470 -1.895 1.00 93.94 84 LYS A N 1
ATOM 699 C CA . LYS A 1 84 ? -12.019 2.104 -2.089 1.00 93.94 84 LYS A CA 1
ATOM 700 C C . LYS A 1 84 ? -11.113 3.256 -1.645 1.00 93.94 84 LYS A C 1
ATOM 702 O O . LYS A 1 84 ? -11.331 4.399 -2.050 1.00 93.94 84 LYS A O 1
ATOM 707 N N . ARG A 1 85 ? -10.111 2.986 -0.799 1.00 93.56 85 ARG A N 1
ATOM 708 C CA . ARG A 1 85 ? -9.158 4.002 -0.305 1.00 93.56 85 ARG A CA 1
ATOM 709 C C . ARG A 1 85 ? -7.741 3.442 -0.230 1.00 93.56 85 ARG A C 1
ATOM 711 O O . ARG A 1 85 ? -7.549 2.312 0.206 1.00 93.56 85 ARG A O 1
ATOM 718 N N . ILE A 1 86 ? -6.766 4.270 -0.589 1.00 93.38 86 ILE A N 1
ATOM 719 C CA . ILE A 1 86 ? -5.339 4.020 -0.362 1.00 93.38 86 ILE A CA 1
ATOM 720 C C . ILE A 1 86 ? -4.923 4.842 0.855 1.00 93.38 86 ILE A C 1
ATOM 722 O O . ILE A 1 86 ? -5.292 6.013 0.962 1.00 93.38 86 ILE A O 1
ATOM 726 N N . ILE A 1 87 ? -4.209 4.219 1.784 1.00 91.62 87 ILE A N 1
ATOM 727 C CA . ILE A 1 87 ? -3.709 4.850 3.003 1.00 91.62 87 ILE A CA 1
ATOM 728 C C . ILE A 1 87 ? -2.223 4.518 3.120 1.00 91.62 87 ILE A C 1
ATOM 730 O O . ILE A 1 87 ? -1.849 3.352 3.237 1.00 91.62 87 ILE A O 1
ATOM 734 N N . THR A 1 88 ? -1.389 5.551 3.105 1.00 89.06 88 THR A N 1
ATOM 735 C CA . THR A 1 88 ? 0.071 5.436 3.217 1.00 89.06 88 THR A CA 1
ATOM 736 C C . THR A 1 88 ? 0.551 5.693 4.647 1.00 89.06 88 THR A C 1
ATOM 738 O O . THR A 1 88 ? -0.175 6.253 5.480 1.00 89.06 88 THR A O 1
ATOM 741 N N . GLY A 1 89 ? 1.815 5.365 4.934 1.00 84.81 89 GLY A N 1
ATOM 742 C CA . GLY A 1 89 ? 2.461 5.752 6.192 1.00 84.81 89 GLY A CA 1
ATOM 743 C C . GLY A 1 89 ? 2.427 7.269 6.441 1.00 84.81 89 GLY A C 1
ATOM 744 O O . GLY A 1 89 ? 2.206 7.705 7.573 1.00 84.81 89 GLY A O 1
ATOM 745 N N . ALA A 1 90 ? 2.549 8.085 5.387 1.00 86.44 90 ALA A N 1
ATOM 746 C CA . ALA A 1 90 ? 2.472 9.543 5.484 1.00 86.44 90 ALA A CA 1
ATOM 747 C C . ALA A 1 90 ? 1.070 10.033 5.893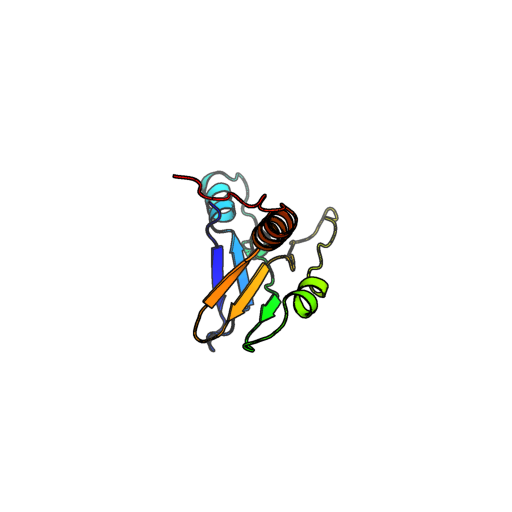 1.00 86.44 90 ALA A C 1
ATOM 749 O O . ALA A 1 90 ? 0.954 10.959 6.700 1.00 86.44 90 ALA A O 1
ATOM 750 N N . ASP A 1 91 ? 0.003 9.393 5.400 1.00 89.50 91 ASP A N 1
ATOM 751 C CA . ASP A 1 91 ? -1.375 9.713 5.799 1.0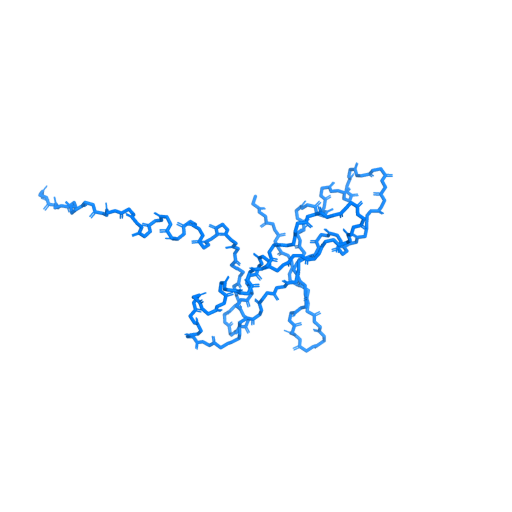0 89.50 91 ASP A CA 1
ATOM 752 C C . ASP A 1 91 ? -1.613 9.416 7.283 1.00 89.50 91 ASP A C 1
ATOM 754 O O . ASP A 1 91 ? -2.230 10.212 8.002 1.00 89.50 91 ASP A O 1
ATOM 758 N N . ILE A 1 92 ? -1.104 8.272 7.750 1.00 88.56 92 ILE A N 1
ATOM 759 C CA . ILE A 1 92 ? -1.200 7.841 9.147 1.00 88.56 92 ILE A CA 1
ATOM 760 C C . ILE A 1 92 ? -0.421 8.805 10.040 1.00 88.56 92 ILE A C 1
ATOM 762 O O . ILE A 1 92 ? -0.993 9.381 10.969 1.00 88.56 92 ILE A O 1
ATOM 766 N N . LEU A 1 93 ? 0.857 9.037 9.730 1.00 86.81 93 LEU A N 1
ATOM 767 C CA . LEU A 1 93 ? 1.721 9.941 10.484 1.00 86.81 93 LEU A CA 1
ATOM 768 C C . LEU A 1 93 ? 1.134 11.355 10.524 1.00 86.81 93 LEU A C 1
ATOM 770 O O . LEU A 1 93 ? 1.012 11.952 11.593 1.00 86.81 93 LEU A O 1
ATOM 774 N N . GLY A 1 94 ? 0.689 11.873 9.379 1.00 89.12 94 GLY A N 1
ATOM 775 C CA . GLY A 1 94 ? 0.079 13.193 9.276 1.00 89.12 94 GLY A CA 1
ATOM 776 C C . GLY A 1 94 ? -1.199 13.336 10.107 1.00 89.12 94 GLY A C 1
ATOM 777 O O . GLY A 1 94 ? -1.462 14.419 10.632 1.00 89.12 94 GLY A O 1
ATOM 778 N N . ARG A 1 95 ? -1.996 12.271 10.264 1.00 88.25 95 ARG A N 1
ATOM 779 C CA . ARG A 1 95 ? -3.165 12.270 11.160 1.00 88.25 95 ARG A CA 1
ATOM 780 C C . ARG A 1 95 ? -2.773 12.198 12.631 1.00 88.25 95 ARG A C 1
ATOM 782 O O . ARG A 1 95 ? -3.329 12.958 13.422 1.00 88.25 95 ARG A O 1
ATOM 789 N N . LEU A 1 96 ? -1.817 11.342 12.989 1.00 87.94 96 LEU A N 1
ATOM 790 C CA . LEU A 1 96 ? -1.314 11.229 14.361 1.00 87.94 96 LEU A CA 1
ATOM 791 C C . LEU A 1 96 ? -0.740 12.566 14.846 1.00 87.94 96 LEU A C 1
ATOM 793 O O . LEU A 1 96 ? -1.130 13.060 15.904 1.00 87.94 96 LEU A O 1
ATOM 797 N N . LEU A 1 97 ? 0.104 13.202 14.028 1.00 88.88 97 LEU A N 1
ATOM 798 C CA . LEU A 1 97 ? 0.715 14.494 14.345 1.00 88.88 97 LEU A CA 1
ATOM 799 C C . LEU A 1 97 ? -0.316 15.626 14.458 1.00 88.88 97 LEU A C 1
ATOM 801 O O . LEU A 1 97 ? -0.179 16.494 15.313 1.00 88.88 97 LEU A O 1
ATOM 805 N N . ARG A 1 98 ? -1.388 15.624 13.657 1.00 86.44 98 ARG A N 1
ATOM 806 C CA . ARG A 1 98 ? -2.483 16.598 13.826 1.00 86.44 98 ARG A CA 1
ATOM 807 C C . ARG A 1 98 ? -3.291 16.365 15.103 1.00 86.44 98 ARG A C 1
ATOM 809 O O . ARG A 1 98 ? -3.815 17.327 15.654 1.00 86.44 98 ARG A O 1
ATOM 816 N N . GLY A 1 99 ? -3.404 15.119 15.562 1.00 78.19 99 GLY A N 1
ATOM 817 C CA . GLY A 1 99 ? -4.154 14.755 16.767 1.00 78.19 99 GLY A CA 1
ATOM 818 C C . GLY A 1 99 ? -3.485 15.178 18.079 1.00 78.19 99 GLY A C 1
ATOM 819 O O . GLY A 1 99 ? -4.184 15.422 19.058 1.00 78.19 99 GLY A O 1
ATOM 820 N N . ILE A 1 100 ? -2.154 15.307 18.101 1.00 83.44 100 ILE A N 1
ATOM 821 C CA . ILE A 1 100 ? -1.400 15.766 19.285 1.00 83.44 100 ILE A CA 1
ATOM 822 C C . ILE A 1 100 ? -1.365 17.294 19.428 1.00 83.44 100 ILE A C 1
ATOM 824 O O . ILE A 1 100 ? -1.067 17.808 20.508 1.00 83.44 100 ILE A O 1
ATOM 828 N N . VAL A 1 101 ? -1.681 18.039 18.363 1.00 80.94 101 VAL A N 1
ATOM 829 C CA . VAL A 1 101 ? -1.784 19.499 18.429 1.00 80.94 101 VAL A CA 1
ATOM 830 C C . VAL A 1 101 ? -3.014 19.854 19.261 1.00 80.94 101 VAL A C 1
ATOM 832 O O . VAL A 1 101 ? -4.152 19.675 18.824 1.00 80.94 101 VAL A O 1
ATOM 835 N N . LYS A 1 102 ? -2.800 20.406 20.463 1.00 67.69 102 LYS A N 1
ATOM 836 C CA . LYS A 1 102 ? -3.872 21.052 21.228 1.00 67.69 102 LYS A CA 1
ATOM 837 C C . LYS A 1 102 ? -4.431 22.186 20.376 1.00 67.69 102 LYS A C 1
ATOM 839 O O . LYS A 1 102 ? -3.771 23.207 20.195 1.00 67.69 102 LYS A O 1
ATOM 844 N N . ARG A 1 103 ? -5.663 22.041 19.884 1.00 64.25 103 ARG A N 1
ATOM 845 C CA . ARG A 1 103 ? -6.454 23.207 19.486 1.00 64.25 103 ARG A CA 1
ATOM 846 C C . ARG A 1 103 ? -6.660 24.017 20.759 1.00 64.25 103 ARG A C 1
ATOM 848 O O . ARG A 1 103 ? -7.487 23.654 21.588 1.00 64.25 103 ARG A O 1
ATOM 855 N N . GLY A 1 104 ? -5.843 25.050 20.961 1.00 55.62 104 GLY A N 1
ATOM 856 C CA . GLY A 1 104 ? -6.149 26.067 21.958 1.00 55.62 104 GLY A CA 1
ATOM 857 C C . GLY A 1 104 ? -7.570 26.536 21.682 1.00 55.62 104 GLY A C 1
ATOM 858 O O . GLY A 1 104 ? -7.906 26.767 20.521 1.00 55.62 104 GLY A O 1
ATOM 859 N N . ASN A 1 105 ? -8.415 26.569 22.712 1.00 57.00 105 ASN A N 1
ATOM 860 C CA . ASN A 1 105 ? -9.769 27.090 22.597 1.00 57.00 105 ASN A CA 1
ATOM 861 C C . ASN A 1 105 ? -9.679 28.485 21.976 1.00 57.00 105 ASN A C 1
ATOM 863 O O . ASN A 1 105 ? -9.329 29.444 22.660 1.00 57.00 105 ASN A O 1
ATOM 867 N N . VAL A 1 106 ? -9.971 28.599 20.681 1.00 60.81 106 VAL A N 1
ATOM 868 C CA . VAL A 1 106 ? -10.250 29.892 20.069 1.00 60.81 106 VAL A CA 1
ATOM 869 C C . VAL A 1 106 ? -11.656 30.220 20.533 1.00 60.81 106 VAL A C 1
ATOM 871 O O . VAL A 1 106 ? -12.650 29.873 19.902 1.00 60.81 106 VAL A O 1
ATOM 874 N N . SER A 1 107 ? -11.736 30.780 21.734 1.00 52.75 107 SER A N 1
ATOM 875 C CA . SER A 1 107 ? -12.914 31.486 22.197 1.00 52.75 107 SER A CA 1
ATOM 876 C C . SER A 1 107 ? -13.151 32.631 21.220 1.00 52.75 107 SER A C 1
ATOM 878 O O . SER A 1 107 ? -12.427 33.625 21.252 1.00 52.75 107 SER A O 1
ATOM 880 N N . ASN A 1 108 ? -14.138 32.465 20.338 1.00 51.62 108 ASN A N 1
ATOM 881 C CA . ASN A 1 108 ? -14.748 33.581 19.631 1.00 51.62 108 ASN A CA 1
ATOM 882 C C . ASN A 1 108 ? -15.271 34.559 20.690 1.00 51.62 108 ASN A C 1
ATOM 884 O O . ASN A 1 108 ? -16.265 34.284 21.361 1.00 51.62 108 ASN A O 1
ATOM 888 N N . GLN A 1 109 ? -14.568 35.675 20.857 1.00 47.91 109 GLN A N 1
ATOM 889 C CA . GLN A 1 109 ? -15.149 36.919 21.336 1.00 47.91 109 GLN A CA 1
ATOM 890 C C . GLN A 1 109 ? -15.222 37.852 20.130 1.00 47.91 109 GLN A C 1
ATOM 892 O O . GLN A 1 109 ? -14.200 38.103 19.488 1.00 47.91 109 GLN A O 1
ATOM 897 N N . GLY A 1 110 ? -16.434 38.306 19.821 1.00 40.62 110 GLY A N 1
ATOM 898 C CA . GLY A 1 110 ? -16.765 39.166 18.689 1.00 40.62 110 GLY A CA 1
ATOM 899 C C . GLY A 1 110 ? -18.172 38.882 18.214 1.00 40.62 110 GLY A C 1
ATOM 900 O O . GLY A 1 110 ? -18.290 38.102 17.246 1.00 40.62 110 GLY A O 1
#